Protein AF-A0A955RZP8-F1 (afdb_monomer)

Sequence (132 aa):
VYGPLSYVIFLLGVAFAYFLVIPISIKFLLSFSSEILTPMITVKSYLMYVWMMMVVFGGVFELPIILMFLTKIGIATPAFLADKRKYAVVTILTVSALITPPDVITQLILSFPLIILYEVGIMASKAMQKKK

Structure (mmCIF, N/CA/C/O backbone):
data_AF-A0A955RZP8-F1
#
_entry.id   AF-A0A955RZP8-F1
#
loop_
_atom_site.group_PDB
_atom_site.id
_atom_site.type_symbol
_atom_site.label_atom_id
_atom_site.label_alt_id
_atom_site.label_comp_id
_atom_site.label_asym_id
_atom_site.label_entity_id
_atom_site.label_seq_id
_atom_site.pdbx_PDB_ins_code
_atom_site.Cartn_x
_atom_site.Cartn_y
_atom_site.Cartn_z
_atom_site.occupancy
_atom_site.B_iso_or_equiv
_atom_site.auth_seq_id
_atom_site.auth_comp_id
_atom_site.auth_asym_id
_atom_site.auth_atom_id
_atom_site.pdbx_PDB_model_num
ATOM 1 N N . VAL A 1 1 ? -15.537 -15.239 9.070 1.00 60.41 1 VAL A N 1
ATOM 2 C CA . VAL A 1 1 ? -15.953 -14.006 8.352 1.00 60.41 1 VAL A CA 1
ATOM 3 C C . VAL A 1 1 ? -14.796 -13.351 7.596 1.00 60.41 1 VAL A C 1
ATOM 5 O O . VAL A 1 1 ? -15.014 -12.974 6.459 1.00 60.41 1 VAL A O 1
ATOM 8 N N . TYR A 1 2 ? -13.575 -13.265 8.146 1.00 70.06 2 TYR A N 1
ATOM 9 C CA . TYR A 1 2 ? -12.440 -12.644 7.431 1.00 70.06 2 TYR A CA 1
ATOM 10 C C . TYR A 1 2 ? -11.912 -13.438 6.227 1.00 70.06 2 TYR A C 1
ATOM 12 O O . TYR A 1 2 ? -11.450 -12.818 5.285 1.00 70.06 2 TYR A O 1
ATOM 20 N N . GLY A 1 3 ? -12.028 -14.774 6.219 1.00 77.75 3 GLY A N 1
ATOM 21 C CA . GLY A 1 3 ? -11.494 -15.624 5.140 1.00 77.75 3 GLY A CA 1
ATOM 22 C C . GLY A 1 3 ? -12.015 -15.284 3.733 1.00 77.75 3 GLY A C 1
ATOM 23 O O . GLY A 1 3 ? -11.205 -14.969 2.869 1.00 77.75 3 GLY A O 1
ATOM 24 N N . PRO A 1 4 ? -13.343 -15.269 3.489 1.00 84.94 4 PRO A N 1
ATOM 25 C CA . PRO A 1 4 ? -13.883 -14.93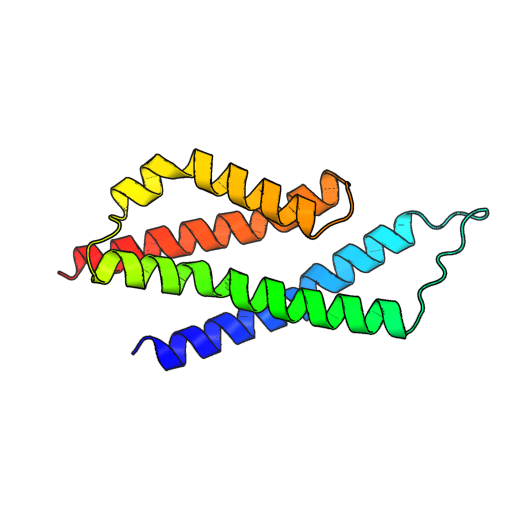1 2.169 1.00 84.94 4 PRO A CA 1
ATOM 26 C C . PRO A 1 4 ? -13.530 -13.509 1.717 1.00 84.94 4 PRO A C 1
ATOM 28 O O . PRO A 1 4 ? -13.275 -13.281 0.541 1.00 84.94 4 PRO A O 1
ATOM 31 N N . LEU A 1 5 ? -13.496 -12.553 2.654 1.00 86.94 5 LEU A N 1
ATOM 32 C CA . LEU A 1 5 ? -13.188 -11.155 2.356 1.00 86.94 5 LEU A CA 1
ATOM 33 C C . LEU A 1 5 ? -11.701 -10.951 2.027 1.00 86.94 5 LEU A C 1
ATOM 35 O O . LEU A 1 5 ? -11.401 -10.229 1.084 1.00 86.94 5 LEU A O 1
ATOM 39 N N . SER A 1 6 ? -10.801 -11.620 2.757 1.00 89.25 6 SER A N 1
ATOM 40 C CA . SER A 1 6 ? -9.363 -11.678 2.447 1.00 89.25 6 SER A CA 1
ATOM 41 C C . SER A 1 6 ? -9.149 -12.195 1.028 1.00 89.25 6 SER A C 1
ATOM 43 O O . SER A 1 6 ? -8.555 -11.504 0.213 1.00 89.25 6 SER A O 1
ATOM 45 N N . TYR A 1 7 ? -9.762 -13.328 0.672 1.00 90.81 7 TYR A N 1
ATOM 46 C CA . TYR A 1 7 ? -9.613 -13.894 -0.668 1.00 90.81 7 TYR A CA 1
ATOM 47 C C . TYR A 1 7 ? -10.047 -12.925 -1.782 1.00 90.81 7 TYR A C 1
ATOM 49 O O . TYR A 1 7 ? -9.342 -12.765 -2.778 1.00 90.81 7 TYR A O 1
ATOM 57 N N . VAL A 1 8 ? -11.175 -12.227 -1.606 1.00 92.06 8 VAL A N 1
ATOM 58 C CA . VAL A 1 8 ? -11.645 -11.224 -2.579 1.00 92.06 8 VAL A CA 1
ATOM 59 C C . VAL A 1 8 ? -10.681 -10.040 -2.676 1.00 92.06 8 VAL A C 1
ATOM 61 O O . VAL A 1 8 ? -10.371 -9.590 -3.778 1.00 92.06 8 VAL A O 1
ATOM 64 N N . ILE A 1 9 ? -10.193 -9.538 -1.542 1.00 91.44 9 ILE A N 1
ATOM 65 C CA . ILE A 1 9 ? -9.260 -8.407 -1.500 1.00 91.44 9 ILE A CA 1
ATOM 66 C C . ILE A 1 9 ? -7.900 -8.789 -2.102 1.00 91.44 9 ILE A C 1
ATOM 68 O O . ILE A 1 9 ? -7.334 -8.005 -2.864 1.00 91.44 9 ILE A O 1
ATOM 72 N N . PHE A 1 10 ? -7.414 -10.004 -1.848 1.00 93.12 10 PHE A N 1
ATOM 73 C CA . PHE A 1 10 ? -6.210 -10.545 -2.468 1.00 93.12 10 PHE A CA 1
ATOM 74 C C . PHE A 1 10 ? -6.351 -10.618 -3.992 1.00 93.12 10 PHE A C 1
ATOM 76 O O . PHE A 1 10 ? -5.485 -10.129 -4.717 1.00 93.12 10 PHE A O 1
ATOM 83 N N . LEU A 1 11 ? -7.465 -11.164 -4.497 1.00 94.12 11 LEU A N 1
ATOM 84 C CA . LEU A 1 11 ? -7.739 -11.210 -5.937 1.00 94.12 11 LEU A CA 1
ATOM 85 C C . LEU A 1 11 ? -7.841 -9.810 -6.554 1.00 94.12 11 LEU A C 1
ATOM 87 O O . LEU A 1 11 ? -7.330 -9.598 -7.654 1.00 94.12 11 LEU A O 1
ATOM 91 N N . LEU A 1 12 ? -8.445 -8.847 -5.851 1.00 93.31 12 LEU A N 1
ATOM 92 C CA . LEU A 1 12 ? -8.449 -7.442 -6.270 1.00 93.31 12 LEU A CA 1
ATOM 93 C C . LEU A 1 12 ? -7.027 -6.872 -6.347 1.00 93.31 12 LEU A C 1
ATOM 95 O O . LEU A 1 12 ? -6.726 -6.147 -7.293 1.00 93.31 12 LEU A O 1
ATOM 99 N N . GLY A 1 13 ? -6.146 -7.230 -5.412 1.00 92.25 13 GLY A N 1
ATOM 100 C CA . GLY A 1 13 ? -4.734 -6.843 -5.444 1.00 92.25 13 GLY A CA 1
ATOM 101 C C . GLY A 1 13 ? -3.970 -7.439 -6.620 1.00 92.25 13 GLY A C 1
ATOM 102 O O . GLY A 1 13 ? -3.242 -6.726 -7.312 1.00 92.25 13 GLY A O 1
ATOM 103 N N . VAL A 1 14 ? -4.188 -8.723 -6.910 1.00 95.06 14 VAL A N 1
ATOM 104 C CA . VAL A 1 14 ? -3.608 -9.391 -8.087 1.00 95.06 14 VAL A CA 1
ATOM 105 C C . VAL A 1 14 ? -4.109 -8.744 -9.381 1.00 95.06 14 VAL A C 1
ATOM 107 O O . VAL A 1 14 ? -3.311 -8.447 -10.272 1.00 95.06 14 VAL A O 1
ATOM 110 N N . ALA A 1 15 ? -5.413 -8.467 -9.476 1.00 94.31 15 ALA A N 1
ATOM 111 C CA . ALA A 1 15 ? -6.000 -7.779 -10.621 1.00 94.31 15 ALA A CA 1
ATOM 112 C C . ALA A 1 15 ? -5.423 -6.363 -10.783 1.00 94.31 15 ALA A C 1
ATOM 114 O O . ALA A 1 15 ? -5.046 -5.973 -11.888 1.00 94.31 15 ALA A O 1
ATOM 115 N N . PHE A 1 16 ? -5.282 -5.612 -9.690 1.00 91.06 16 PHE A N 1
ATOM 116 C CA . PHE A 1 16 ? -4.672 -4.284 -9.699 1.00 91.06 16 PHE A CA 1
ATOM 117 C C . PHE A 1 16 ? -3.218 -4.316 -10.194 1.00 91.06 16 PHE A C 1
ATOM 119 O O . PHE A 1 16 ? -2.831 -3.500 -11.035 1.00 91.06 16 PHE A O 1
ATOM 126 N N . ALA A 1 17 ? -2.422 -5.288 -9.740 1.00 90.62 17 ALA A N 1
ATOM 127 C CA . ALA A 1 17 ? -1.062 -5.471 -10.238 1.00 90.62 17 ALA A CA 1
ATOM 128 C C . ALA A 1 17 ? -1.026 -5.761 -11.741 1.00 90.62 17 ALA A C 1
ATOM 130 O O . ALA A 1 17 ? -0.258 -5.132 -12.471 1.00 90.62 17 ALA A O 1
ATOM 131 N N . TYR A 1 18 ? -1.862 -6.693 -12.205 1.00 92.62 18 TYR A N 1
ATOM 132 C CA . TYR A 1 18 ? -1.874 -7.124 -13.600 1.00 92.62 18 TYR A CA 1
ATOM 133 C C . TYR A 1 18 ? -2.354 -6.036 -14.562 1.00 92.62 18 TYR A C 1
ATOM 135 O O . TYR A 1 18 ? -1.704 -5.781 -15.576 1.00 92.62 18 TYR A O 1
ATOM 143 N N . PHE A 1 19 ? -3.4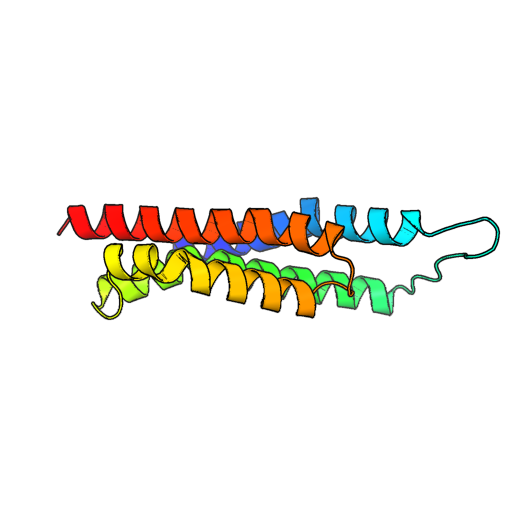65 -5.373 -14.243 1.00 91.56 19 PHE A N 1
ATOM 144 C CA . PHE A 1 19 ? -4.097 -4.417 -15.151 1.00 91.56 19 PHE A CA 1
ATOM 145 C C . PHE A 1 19 ? -3.549 -2.994 -15.044 1.00 91.56 19 PHE A C 1
ATOM 147 O O . PHE A 1 19 ? -3.702 -2.231 -15.996 1.00 91.56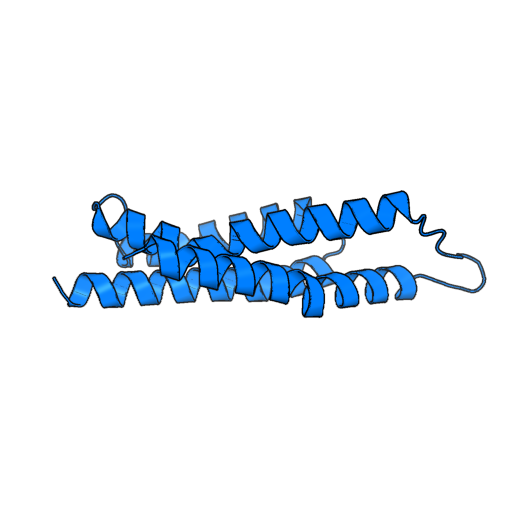 19 PHE A O 1
ATOM 154 N N . LEU A 1 20 ? -2.933 -2.618 -13.918 1.00 88.38 20 LEU A N 1
ATOM 155 C CA . LEU A 1 20 ? -2.517 -1.234 -13.678 1.00 88.38 20 LEU A CA 1
ATOM 156 C C . LEU A 1 20 ? -1.005 -1.110 -13.491 1.00 88.38 20 LEU A C 1
ATOM 158 O O . LEU A 1 20 ? -0.349 -0.413 -14.261 1.00 88.38 20 LEU A O 1
ATOM 162 N N . VAL A 1 21 ? -0.430 -1.818 -12.519 1.00 86.25 21 VAL A N 1
ATOM 163 C CA . VAL A 1 21 ? 0.988 -1.649 -12.152 1.00 86.25 21 VAL A CA 1
ATOM 164 C C . VAL A 1 21 ? 1.928 -2.122 -13.258 1.00 86.25 21 VAL A C 1
ATOM 166 O O . VAL A 1 21 ? 2.746 -1.344 -13.746 1.00 86.25 21 VAL A O 1
ATOM 169 N N . ILE A 1 22 ? 1.786 -3.377 -13.690 1.00 88.31 22 ILE A N 1
ATOM 170 C CA . ILE A 1 22 ? 2.639 -3.984 -14.719 1.00 88.31 22 ILE A CA 1
ATOM 171 C C . ILE A 1 22 ? 2.662 -3.157 -16.019 1.00 88.31 22 ILE A C 1
ATOM 173 O O . ILE A 1 22 ? 3.759 -2.837 -16.484 1.00 88.31 22 ILE A O 1
ATOM 177 N N . PRO A 1 23 ? 1.523 -2.755 -16.623 1.00 88.31 23 PRO A N 1
ATOM 178 C CA . PRO A 1 23 ? 1.561 -1.979 -17.860 1.00 88.31 23 PRO A CA 1
ATOM 179 C C . PRO A 1 23 ? 2.170 -0.586 -17.675 1.00 88.31 23 PRO A C 1
ATOM 181 O O . PRO A 1 23 ? 2.856 -0.119 -18.584 1.00 88.31 23 PRO A O 1
ATOM 184 N N . ILE A 1 24 ? 1.969 0.070 -16.526 1.00 85.19 24 ILE A N 1
ATOM 185 C CA . ILE A 1 24 ? 2.611 1.361 -16.229 1.00 85.19 24 ILE A CA 1
ATOM 186 C C . ILE A 1 24 ? 4.130 1.188 -16.169 1.00 85.19 24 ILE A C 1
ATOM 188 O O . ILE A 1 24 ? 4.857 1.924 -16.835 1.00 85.19 24 ILE A O 1
ATOM 192 N N . SER A 1 25 ? 4.616 0.192 -15.430 1.00 82.00 25 SER A N 1
ATOM 193 C CA . SER A 1 25 ? 6.051 -0.056 -15.288 1.00 82.00 25 SER A CA 1
ATOM 194 C C . SER A 1 25 ? 6.723 -0.466 -16.599 1.00 82.00 25 SER A C 1
ATOM 196 O O . SER A 1 25 ? 7.819 0.007 -16.888 1.00 82.00 25 SER A O 1
ATOM 198 N N . ILE A 1 26 ? 6.078 -1.296 -17.426 1.00 83.69 26 ILE A N 1
ATOM 199 C CA . ILE A 1 26 ? 6.623 -1.671 -18.740 1.00 83.69 26 ILE A CA 1
ATOM 200 C C . ILE A 1 26 ? 6.633 -0.469 -19.689 1.00 83.69 26 ILE A C 1
ATOM 202 O O . ILE A 1 26 ? 7.640 -0.241 -20.353 1.00 83.69 26 ILE A O 1
ATOM 206 N N . LYS A 1 27 ? 5.566 0.343 -19.729 1.00 84.25 27 LYS A N 1
ATOM 207 C CA . LYS A 1 27 ? 5.555 1.588 -20.520 1.00 84.25 27 LYS A CA 1
ATOM 208 C C . LYS A 1 27 ? 6.653 2.548 -20.081 1.00 84.25 27 LYS A C 1
ATOM 210 O O . LYS A 1 27 ? 7.299 3.147 -20.931 1.00 84.25 27 LYS A O 1
ATOM 215 N N . PHE A 1 28 ? 6.883 2.666 -18.778 1.00 79.38 28 PHE A N 1
ATOM 216 C CA . PHE A 1 28 ? 7.976 3.462 -18.237 1.00 79.38 28 PHE A CA 1
ATOM 217 C C . PHE A 1 28 ? 9.338 2.921 -18.683 1.00 79.38 28 PHE A C 1
ATOM 219 O O . PHE A 1 28 ? 10.149 3.679 -19.203 1.00 79.38 28 PHE A O 1
ATOM 226 N N . LEU A 1 29 ? 9.571 1.611 -18.584 1.00 78.50 29 LEU A N 1
ATOM 227 C CA . LEU A 1 29 ? 10.828 1.006 -19.029 1.00 78.50 29 LEU A CA 1
ATOM 228 C C . LEU A 1 29 ? 11.070 1.221 -20.533 1.00 78.50 29 LEU A C 1
ATOM 230 O O . LEU A 1 29 ? 12.178 1.552 -20.943 1.00 78.50 29 LEU A O 1
ATOM 234 N N . LEU A 1 30 ? 10.019 1.084 -21.344 1.00 81.50 30 LEU A N 1
ATOM 235 C CA . LEU A 1 30 ? 10.064 1.359 -22.780 1.00 81.50 30 LEU A CA 1
ATOM 236 C C . LEU A 1 30 ? 10.222 2.854 -23.086 1.00 81.50 30 LEU A C 1
ATOM 238 O O . LEU A 1 30 ? 10.781 3.188 -24.118 1.00 81.50 30 LEU A O 1
ATOM 242 N N . SER A 1 31 ? 9.799 3.763 -22.205 1.00 79.19 31 SER A N 1
ATOM 243 C CA . SER A 1 31 ? 9.964 5.209 -22.425 1.00 79.19 31 SER A CA 1
ATOM 244 C C . SER A 1 31 ? 11.429 5.665 -22.437 1.00 79.19 31 SER A C 1
ATOM 246 O O . SER A 1 31 ? 11.732 6.712 -23.000 1.00 79.19 31 SER A O 1
ATOM 248 N N . PHE A 1 32 ? 12.346 4.859 -21.889 1.00 74.88 32 PHE A N 1
ATOM 249 C CA . PHE A 1 32 ? 13.790 5.086 -21.997 1.00 74.88 32 PHE A CA 1
ATOM 250 C C . PHE A 1 32 ? 14.391 4.589 -23.314 1.00 74.88 32 PHE A C 1
ATOM 252 O O . PHE A 1 32 ? 15.578 4.818 -23.553 1.00 74.88 32 PHE A O 1
ATOM 259 N N . SER A 1 33 ? 13.621 3.891 -24.159 1.00 73.69 33 SER A N 1
ATOM 260 C CA . SER A 1 33 ? 14.132 3.457 -25.455 1.00 73.69 33 SER A CA 1
ATOM 261 C C . SER A 1 33 ? 14.410 4.676 -26.328 1.00 73.69 33 SER A C 1
ATOM 263 O O . SER A 1 33 ? 13.517 5.489 -26.568 1.00 73.69 33 SER A O 1
ATOM 265 N N . SER A 1 34 ? 15.640 4.788 -26.812 1.00 68.62 34 SER A N 1
ATOM 266 C CA . SER A 1 34 ? 16.068 5.782 -27.797 1.00 68.62 34 SER A CA 1
ATOM 267 C C . SER A 1 34 ? 16.670 5.058 -28.999 1.00 68.62 34 SER A C 1
ATOM 269 O O . SER A 1 34 ? 16.872 3.845 -28.947 1.00 68.62 34 SER A O 1
ATOM 271 N N . GLU A 1 35 ? 17.025 5.777 -30.067 1.00 61.31 35 GLU A N 1
ATOM 272 C CA . GLU A 1 35 ? 17.744 5.185 -31.212 1.00 61.31 35 GLU A CA 1
ATOM 273 C C . GLU A 1 35 ? 19.059 4.479 -30.804 1.00 61.31 35 GLU A C 1
ATOM 275 O O . GLU A 1 35 ? 19.568 3.645 -31.547 1.00 61.31 35 GLU A O 1
ATOM 280 N N . ILE A 1 36 ? 19.583 4.764 -29.603 1.00 61.59 36 ILE A N 1
ATOM 281 C CA . ILE A 1 36 ? 20.842 4.229 -29.063 1.00 61.59 36 ILE A CA 1
ATOM 282 C C . ILE A 1 36 ? 20.595 3.108 -28.028 1.00 61.59 36 ILE A C 1
ATOM 284 O O . ILE A 1 36 ? 21.478 2.289 -27.775 1.00 61.59 36 ILE A O 1
ATOM 288 N N . LEU A 1 37 ? 19.399 3.031 -27.430 1.00 67.50 37 LEU A N 1
ATOM 289 C CA . LEU A 1 37 ? 19.057 2.076 -26.369 1.00 67.50 37 LEU A CA 1
ATOM 290 C C . LEU A 1 37 ? 17.835 1.242 -26.755 1.00 67.50 37 LEU A C 1
ATOM 292 O O . LEU A 1 37 ? 16.699 1.704 -26.669 1.00 67.50 37 LEU A O 1
ATOM 296 N N . THR A 1 38 ? 18.074 -0.021 -27.116 1.00 73.06 38 THR A N 1
ATOM 297 C CA . THR A 1 38 ? 17.022 -1.015 -27.365 1.00 73.06 38 THR A CA 1
ATOM 298 C C . THR A 1 38 ? 16.796 -1.877 -26.113 1.00 73.06 38 THR A C 1
ATOM 300 O O . THR A 1 38 ? 17.695 -2.610 -25.694 1.00 73.06 38 THR A O 1
ATOM 303 N N . PRO A 1 39 ? 15.614 -1.816 -25.470 1.00 71.94 39 PRO A N 1
ATOM 304 C CA . PRO A 1 39 ? 15.326 -2.639 -24.298 1.00 71.94 39 PRO A CA 1
ATOM 305 C C . PRO A 1 39 ? 15.257 -4.127 -24.674 1.00 71.94 39 PRO A C 1
ATOM 307 O O . PRO A 1 39 ? 14.345 -4.559 -25.376 1.00 71.94 39 PRO A O 1
ATOM 310 N N . MET A 1 40 ? 16.194 -4.938 -24.176 1.00 77.81 40 MET A N 1
ATOM 311 C CA . MET A 1 40 ? 16.180 -6.394 -24.367 1.00 77.81 40 MET A CA 1
ATOM 312 C C . MET A 1 40 ? 15.447 -7.088 -23.212 1.00 77.81 40 MET A C 1
ATOM 314 O O . MET A 1 40 ? 16.055 -7.555 -22.248 1.00 77.81 40 MET A O 1
ATOM 318 N N . ILE A 1 41 ? 14.117 -7.154 -23.296 1.00 79.94 41 ILE A N 1
ATOM 319 C CA . ILE A 1 41 ? 13.296 -7.853 -22.299 1.00 79.94 41 ILE A CA 1
ATOM 320 C C . ILE A 1 41 ? 13.241 -9.344 -22.648 1.00 79.94 41 ILE A C 1
ATOM 322 O O . ILE A 1 41 ? 12.639 -9.742 -23.642 1.00 79.94 41 ILE A O 1
ATOM 326 N N . THR A 1 42 ? 13.843 -10.189 -21.809 1.00 87.25 42 THR A N 1
ATOM 327 C CA . THR A 1 42 ? 13.714 -11.646 -21.957 1.00 87.25 42 THR A CA 1
ATOM 328 C C . THR A 1 42 ? 12.386 -12.143 -21.383 1.00 87.25 42 THR A C 1
ATOM 330 O O . THR A 1 42 ? 11.888 -11.614 -20.386 1.00 87.25 42 THR A O 1
ATOM 333 N N . VAL A 1 43 ? 11.840 -13.220 -21.959 1.00 90.06 43 VAL A N 1
ATOM 334 C CA . VAL A 1 43 ? 10.609 -13.868 -21.463 1.00 90.06 43 VAL A CA 1
ATOM 335 C C . VAL A 1 43 ? 10.753 -14.282 -19.997 1.00 90.06 43 VAL A C 1
ATOM 337 O O . VAL A 1 43 ? 9.832 -14.095 -19.207 1.00 90.06 43 VAL A O 1
ATOM 340 N N . LYS A 1 44 ? 11.932 -14.786 -19.605 1.00 90.81 44 LYS A N 1
ATOM 341 C CA . LYS A 1 44 ? 12.222 -15.178 -18.220 1.00 90.81 44 LYS A CA 1
ATOM 342 C C . LYS A 1 44 ? 12.099 -13.991 -17.262 1.00 90.81 44 LYS A C 1
ATOM 344 O O . LYS A 1 44 ? 11.399 -14.101 -16.258 1.00 90.81 44 LYS A O 1
ATOM 349 N N . SER A 1 45 ? 12.751 -12.869 -17.574 1.00 86.62 45 SER A N 1
ATOM 350 C CA . SER A 1 45 ? 12.705 -11.667 -16.733 1.00 86.62 45 SER A CA 1
ATOM 351 C C . SER A 1 45 ? 11.295 -11.086 -16.662 1.00 86.62 45 SER A C 1
ATOM 353 O O . SER A 1 45 ? 10.859 -10.682 -15.587 1.00 86.62 45 SER A O 1
ATOM 355 N N . TYR A 1 46 ? 10.561 -11.102 -17.778 1.00 88.44 46 TYR A N 1
ATOM 356 C CA . TYR A 1 46 ? 9.173 -10.651 -17.818 1.00 88.44 46 TYR A CA 1
ATOM 357 C C . TYR A 1 46 ? 8.262 -11.508 -16.933 1.00 88.44 46 TYR A C 1
ATOM 359 O O . TYR A 1 46 ? 7.560 -10.973 -16.078 1.00 88.44 46 TYR A O 1
ATOM 367 N N . LEU A 1 47 ? 8.301 -12.836 -17.079 1.00 92.88 47 LEU A N 1
ATOM 368 C CA . LEU A 1 47 ? 7.479 -13.733 -16.265 1.00 92.88 47 LEU A CA 1
ATOM 369 C C . LEU A 1 47 ? 7.823 -13.614 -14.779 1.00 92.88 47 LEU A C 1
ATOM 371 O O . LEU A 1 47 ? 6.917 -13.521 -13.958 1.00 92.88 47 LEU A O 1
ATOM 375 N N . MET A 1 48 ? 9.111 -13.561 -14.431 1.00 90.69 48 MET A N 1
ATOM 376 C CA . MET A 1 48 ? 9.546 -13.386 -13.042 1.00 90.69 48 MET A CA 1
ATOM 377 C C . MET A 1 48 ? 9.060 -12.054 -12.456 1.00 90.69 48 MET A C 1
ATOM 379 O O . MET A 1 48 ? 8.582 -12.024 -11.324 1.00 90.69 48 MET A O 1
ATOM 383 N N . TYR A 1 49 ? 9.119 -10.974 -13.239 1.00 87.81 49 TYR A N 1
ATOM 384 C CA . TYR A 1 49 ? 8.589 -9.670 -12.853 1.00 87.81 49 TYR A CA 1
ATOM 385 C C . TYR A 1 49 ? 7.072 -9.712 -12.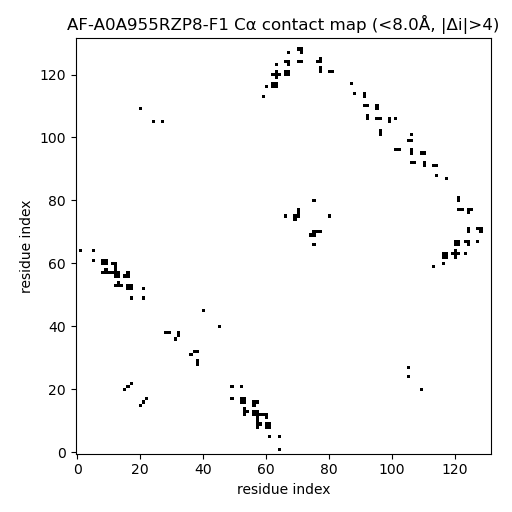615 1.00 87.81 49 TYR A C 1
ATOM 387 O O . TYR A 1 49 ? 6.604 -9.266 -11.567 1.00 87.81 49 TYR A O 1
ATOM 395 N N . VAL A 1 50 ? 6.308 -10.303 -13.540 1.00 91.31 50 VAL A N 1
ATOM 396 C CA . VAL A 1 50 ? 4.848 -10.444 -13.415 1.00 91.31 50 VAL A CA 1
ATOM 397 C C . VAL A 1 50 ? 4.477 -11.253 -12.172 1.00 91.31 50 VAL A C 1
ATOM 399 O O . VAL A 1 50 ? 3.653 -10.807 -11.375 1.00 91.31 50 VAL A O 1
ATOM 402 N N . TRP A 1 51 ? 5.120 -12.405 -11.969 1.00 92.94 51 TRP A N 1
ATOM 403 C CA . TRP A 1 51 ? 4.903 -13.258 -10.798 1.00 92.94 51 TRP A CA 1
ATOM 404 C C . TRP A 1 51 ? 5.189 -12.525 -9.488 1.00 92.94 51 TRP A C 1
ATOM 406 O O . TRP A 1 51 ? 4.361 -12.540 -8.577 1.00 92.94 51 TRP A O 1
ATOM 416 N N . MET A 1 52 ? 6.341 -11.857 -9.401 1.00 90.50 52 MET A N 1
ATOM 417 C CA . MET A 1 52 ? 6.728 -11.100 -8.214 1.00 90.50 52 MET A CA 1
ATOM 418 C C . MET A 1 52 ? 5.710 -9.998 -7.906 1.00 90.50 52 MET A C 1
ATOM 420 O O . MET A 1 52 ? 5.254 -9.890 -6.768 1.00 90.50 52 MET A O 1
ATOM 424 N N . MET A 1 53 ? 5.298 -9.226 -8.916 1.00 89.25 53 MET A N 1
ATOM 425 C CA . MET A 1 53 ? 4.321 -8.150 -8.740 1.00 89.25 53 MET A CA 1
ATOM 426 C C . MET A 1 53 ? 2.960 -8.669 -8.278 1.00 89.25 53 MET A C 1
ATOM 428 O O . MET A 1 53 ? 2.377 -8.096 -7.361 1.00 89.25 53 MET A O 1
ATOM 432 N N . MET A 1 54 ? 2.467 -9.773 -8.845 1.00 92.12 54 MET A N 1
ATOM 433 C CA . MET A 1 54 ? 1.199 -10.371 -8.412 1.00 92.12 54 MET A CA 1
ATOM 434 C C . MET A 1 54 ? 1.229 -10.780 -6.935 1.00 92.12 54 MET A C 1
ATOM 436 O O . MET A 1 54 ? 0.289 -10.479 -6.201 1.00 92.12 54 MET A O 1
ATOM 440 N N . VAL A 1 55 ? 2.308 -11.427 -6.485 1.00 91.75 55 VAL A N 1
ATOM 441 C CA . VAL A 1 55 ? 2.445 -11.871 -5.088 1.00 91.75 55 VAL A CA 1
ATOM 442 C C . VAL A 1 55 ? 2.555 -10.679 -4.139 1.00 91.75 55 VAL A C 1
ATOM 444 O O . VAL A 1 55 ? 1.859 -10.631 -3.124 1.00 91.75 55 VAL A O 1
ATOM 447 N N . VAL A 1 56 ? 3.400 -9.702 -4.476 1.00 89.12 56 VAL A N 1
ATOM 448 C CA . VAL A 1 56 ? 3.635 -8.523 -3.637 1.00 89.12 56 VAL A CA 1
ATOM 449 C C . VAL A 1 56 ? 2.363 -7.691 -3.497 1.00 89.12 56 VAL A C 1
ATOM 451 O O . VAL A 1 56 ? 1.952 -7.403 -2.375 1.00 89.12 56 VAL A O 1
ATOM 454 N N . PHE A 1 57 ? 1.699 -7.344 -4.602 1.00 89.94 57 PHE A N 1
ATOM 455 C CA . PHE A 1 57 ? 0.474 -6.544 -4.545 1.00 89.94 57 PHE A CA 1
ATOM 456 C C . PHE A 1 57 ? -0.707 -7.313 -3.955 1.00 89.94 57 PHE A C 1
ATOM 458 O O . PHE A 1 57 ? -1.480 -6.721 -3.207 1.00 89.94 57 PHE A O 1
ATOM 465 N N . GLY A 1 58 ? -0.825 -8.619 -4.208 1.00 91.94 58 GLY A N 1
ATOM 466 C CA . GLY A 1 58 ? -1.813 -9.456 -3.526 1.00 91.94 58 GLY A CA 1
ATOM 467 C C . GLY A 1 58 ? -1.646 -9.401 -2.003 1.00 91.94 58 GLY A C 1
ATOM 468 O O . GLY A 1 58 ? -2.603 -9.119 -1.286 1.00 91.94 58 GLY A O 1
ATOM 469 N N . GLY A 1 59 ? -0.418 -9.580 -1.502 1.00 91.62 59 GLY A N 1
ATOM 470 C CA . GLY A 1 59 ? -0.128 -9.518 -0.065 1.00 91.62 59 GLY A CA 1
ATOM 471 C C . GLY A 1 59 ? -0.292 -8.120 0.537 1.00 91.62 59 GLY A C 1
ATOM 472 O O . GLY A 1 59 ? -0.805 -7.963 1.640 1.00 91.62 59 GLY A O 1
ATOM 473 N N . VAL A 1 60 ? 0.091 -7.082 -0.199 1.00 90.12 60 VAL A N 1
ATOM 474 C CA . VAL A 1 60 ? -0.125 -5.685 0.191 1.00 90.12 60 VAL A CA 1
ATOM 475 C C . VAL A 1 60 ? -1.611 -5.358 0.329 1.00 90.12 60 VAL A C 1
ATOM 477 O O . VAL A 1 60 ? -2.000 -4.633 1.244 1.00 90.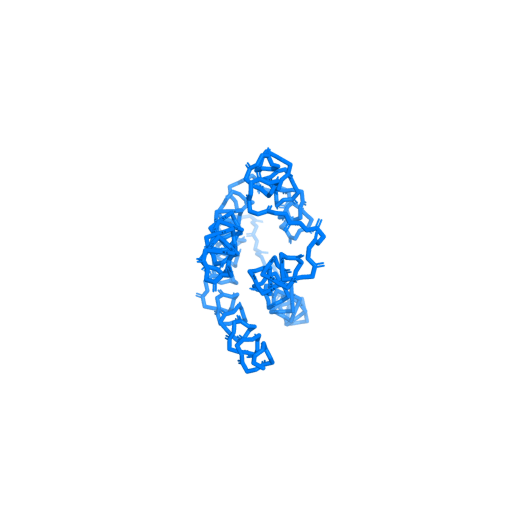12 60 VAL A O 1
ATOM 480 N N . PHE A 1 61 ? -2.454 -5.859 -0.572 1.00 91.88 61 PHE A N 1
ATOM 481 C CA . PHE A 1 61 ? -3.884 -5.575 -0.526 1.00 91.88 61 PHE A CA 1
ATOM 482 C C . PHE A 1 61 ? -4.549 -6.165 0.716 1.00 91.88 61 PHE A C 1
ATOM 484 O O . PHE A 1 61 ? -5.592 -5.663 1.108 1.00 91.88 61 PHE A O 1
ATOM 491 N N . GLU A 1 62 ? -3.934 -7.130 1.403 1.00 92.12 62 GLU A N 1
ATOM 492 C CA . GLU A 1 62 ? -4.416 -7.645 2.693 1.00 92.12 62 GLU A CA 1
ATOM 493 C C . GLU A 1 62 ? -4.232 -6.657 3.861 1.00 92.12 62 GLU A C 1
ATOM 495 O O . GLU A 1 62 ? -4.787 -6.870 4.943 1.00 92.12 62 GLU A O 1
ATOM 500 N N . LEU A 1 63 ? -3.517 -5.538 3.668 1.00 91.19 63 LEU A N 1
ATOM 501 C CA . LEU A 1 63 ? -3.315 -4.509 4.699 1.00 91.19 63 LEU A CA 1
ATOM 502 C C . LEU A 1 63 ? -4.609 -4.085 5.429 1.00 91.19 63 LEU A C 1
ATOM 504 O O . LEU A 1 63 ? -4.597 -4.074 6.661 1.00 91.19 63 LEU A O 1
ATOM 508 N N . PRO A 1 64 ? -5.742 -3.787 4.762 1.00 89.69 64 PRO A N 1
ATOM 509 C CA . PRO A 1 64 ? -6.984 -3.420 5.436 1.00 89.69 64 PRO A CA 1
ATOM 510 C C . PRO A 1 64 ? -7.509 -4.529 6.355 1.00 89.69 64 PRO A C 1
ATOM 512 O O . PRO A 1 64 ? -7.926 -4.246 7.478 1.00 89.69 64 PRO A O 1
ATOM 515 N N . ILE A 1 65 ? -7.447 -5.792 5.917 1.00 91.25 65 ILE A N 1
ATOM 516 C CA . ILE A 1 65 ? -7.874 -6.954 6.711 1.00 91.25 65 ILE A CA 1
ATOM 517 C C . ILE A 1 65 ? -6.980 -7.107 7.940 1.00 91.25 65 ILE A C 1
ATOM 519 O O . ILE A 1 65 ? -7.489 -7.307 9.046 1.00 91.25 65 ILE A O 1
ATOM 523 N N . ILE A 1 66 ? -5.663 -6.975 7.766 1.00 90.44 66 ILE A N 1
ATOM 524 C CA . ILE A 1 66 ? -4.684 -7.065 8.856 1.00 90.44 66 ILE A CA 1
ATOM 525 C C . ILE A 1 66 ? -4.946 -5.970 9.897 1.00 90.44 66 ILE A C 1
ATOM 527 O O . ILE A 1 66 ? -4.999 -6.258 11.095 1.00 90.44 66 ILE A O 1
ATOM 531 N N . LEU A 1 67 ? -5.175 -4.728 9.462 1.00 90.75 67 LEU A N 1
ATOM 532 C CA . LEU A 1 67 ? -5.478 -3.611 10.362 1.00 90.75 67 LEU A CA 1
ATOM 533 C C . LEU A 1 67 ? -6.797 -3.817 11.112 1.00 90.75 67 LEU A C 1
ATOM 535 O O . LEU A 1 67 ? -6.857 -3.588 12.323 1.00 90.75 67 LEU A O 1
ATOM 539 N N . MET A 1 68 ? -7.838 -4.303 10.432 1.00 89.12 68 MET A N 1
ATOM 540 C CA . MET A 1 68 ? -9.094 -4.670 11.087 1.00 89.12 68 MET A CA 1
ATOM 541 C C . MET A 1 68 ? -8.860 -5.763 12.130 1.00 89.12 68 MET A C 1
ATOM 543 O O . MET A 1 68 ? -9.323 -5.647 13.265 1.00 89.12 68 MET A O 1
ATOM 547 N N . PHE A 1 69 ? -8.122 -6.813 11.774 1.00 89.44 69 PHE A N 1
ATOM 548 C CA . PHE A 1 69 ? -7.827 -7.921 12.672 1.00 89.44 69 PHE A CA 1
ATOM 549 C C . PHE A 1 69 ? -7.085 -7.451 13.930 1.00 89.44 69 PHE A C 1
ATOM 551 O O . PHE A 1 69 ? -7.543 -7.747 15.035 1.00 89.44 69 PHE A O 1
ATOM 558 N N . LEU A 1 70 ? -6.031 -6.641 13.777 1.00 89.19 70 LEU A N 1
ATOM 559 C CA . LEU A 1 70 ? -5.277 -6.040 14.886 1.00 89.19 70 LEU A CA 1
ATOM 560 C C . LEU A 1 70 ? -6.161 -5.182 15.801 1.00 89.19 70 LEU A C 1
ATOM 562 O O . LEU A 1 70 ? -6.016 -5.229 17.026 1.00 89.19 70 LEU A O 1
ATOM 566 N N . THR A 1 71 ? -7.109 -4.435 15.229 1.00 89.50 71 THR A N 1
ATOM 567 C CA . THR A 1 71 ? -8.078 -3.658 16.012 1.00 89.50 71 THR A CA 1
ATOM 568 C C . THR A 1 71 ? -9.091 -4.529 16.739 1.00 89.50 71 THR A C 1
ATOM 570 O O . THR A 1 71 ? -9.459 -4.218 17.873 1.00 89.50 71 THR A O 1
ATOM 573 N N . LYS A 1 72 ? -9.513 -5.654 16.157 1.00 85.44 72 LYS A N 1
ATOM 574 C CA . LYS A 1 72 ? -10.443 -6.577 16.821 1.00 85.44 72 LYS A CA 1
ATOM 575 C C . LYS A 1 72 ? -9.860 -7.184 18.091 1.00 85.44 72 LYS A C 1
ATOM 577 O O . LYS A 1 72 ? -10.574 -7.290 19.089 1.00 85.44 72 LYS A O 1
ATO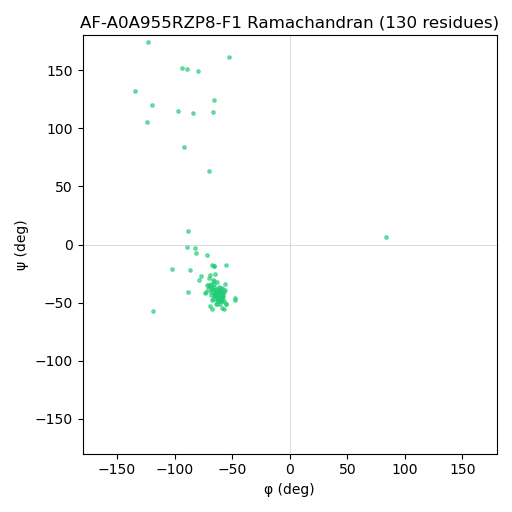M 582 N N . ILE A 1 73 ? -8.598 -7.599 18.030 1.00 88.56 73 ILE A N 1
ATOM 583 C CA . ILE A 1 73 ? -7.893 -8.239 19.149 1.00 88.56 73 ILE A CA 1
ATOM 584 C C . ILE A 1 73 ? -7.334 -7.226 20.160 1.00 88.56 73 ILE A C 1
ATOM 586 O O . ILE A 1 73 ? -6.797 -7.628 21.183 1.00 88.56 73 ILE A O 1
ATOM 590 N N . GLY A 1 74 ? -7.487 -5.921 19.901 1.00 84.56 74 GLY A N 1
ATOM 591 C CA . GLY A 1 74 ? -7.112 -4.852 20.828 1.00 84.56 74 GLY A CA 1
ATOM 592 C C . GLY A 1 74 ? -5.637 -4.444 20.793 1.00 84.56 74 GLY A C 1
ATOM 593 O O . GLY A 1 74 ? -5.241 -3.608 21.597 1.00 84.56 74 GLY A O 1
ATOM 594 N N . ILE A 1 75 ? -4.835 -4.977 19.861 1.00 88.06 75 ILE A N 1
ATOM 595 C CA . ILE A 1 75 ? -3.408 -4.630 19.727 1.00 88.06 75 ILE A CA 1
ATOM 596 C C . ILE A 1 75 ? -3.227 -3.211 19.170 1.00 88.06 75 ILE A C 1
ATOM 598 O O . ILE A 1 75 ? -2.298 -2.509 19.559 1.00 88.06 75 ILE A O 1
ATOM 602 N N . ALA A 1 76 ? -4.109 -2.768 18.268 1.00 87.75 76 ALA A N 1
ATOM 603 C CA . ALA A 1 76 ? -4.023 -1.443 17.652 1.00 87.75 76 ALA A CA 1
ATOM 604 C C . ALA A 1 76 ? -5.384 -0.740 17.622 1.00 87.75 76 ALA A C 1
ATOM 606 O O . ALA A 1 76 ? -6.373 -1.310 17.169 1.00 87.75 76 ALA A O 1
ATOM 607 N N . THR A 1 77 ? -5.452 0.525 18.034 1.00 88.38 77 THR A N 1
ATOM 608 C CA . THR A 1 77 ? -6.679 1.328 17.903 1.00 88.38 77 THR A CA 1
ATOM 609 C C . THR A 1 77 ? -6.669 2.138 16.602 1.00 88.38 77 THR A C 1
ATOM 611 O O . THR A 1 77 ? -5.599 2.529 16.133 1.00 88.38 77 THR A O 1
ATOM 614 N N . PRO A 1 78 ? -7.834 2.467 16.015 1.00 87.69 78 PRO A N 1
ATOM 615 C CA . PRO A 1 78 ? -7.906 3.359 14.856 1.00 87.69 78 PRO A CA 1
ATOM 616 C C . PRO A 1 78 ? -7.255 4.723 15.119 1.00 87.69 78 PRO A C 1
ATOM 618 O O . PRO A 1 78 ? -6.650 5.293 14.219 1.00 87.69 78 PRO A O 1
ATOM 621 N N . ALA A 1 79 ? -7.338 5.226 16.358 1.00 88.44 79 ALA A N 1
ATOM 622 C CA . ALA A 1 79 ? -6.658 6.450 16.780 1.00 88.44 79 ALA A CA 1
ATOM 623 C C . ALA A 1 79 ? -5.128 6.292 16.766 1.00 88.44 79 ALA A C 1
ATOM 625 O O . ALA A 1 79 ? -4.436 7.156 16.239 1.00 88.44 79 ALA A O 1
ATOM 626 N N . PHE A 1 80 ? -4.606 5.167 17.266 1.00 88.88 80 PHE A N 1
ATOM 627 C CA . PHE A 1 80 ? -3.177 4.854 17.206 1.00 88.88 80 PHE A CA 1
ATOM 628 C C . PHE A 1 80 ? -2.677 4.720 15.761 1.00 88.88 80 PHE A C 1
ATOM 630 O O . PHE A 1 80 ? -1.644 5.284 15.410 1.00 88.88 80 PHE A O 1
ATOM 637 N N . LEU A 1 81 ? -3.426 4.029 14.896 1.00 88.00 81 LEU A N 1
ATOM 638 C CA . LEU A 1 81 ? -3.090 3.917 13.473 1.00 88.00 81 LEU A CA 1
ATOM 639 C C . LEU A 1 81 ? -3.107 5.293 12.786 1.00 88.00 81 LEU A C 1
ATOM 641 O O . LEU A 1 81 ? -2.199 5.620 12.028 1.00 88.00 81 LEU A O 1
ATOM 645 N N . ALA A 1 82 ? -4.090 6.139 13.104 1.00 89.06 82 ALA A N 1
ATOM 646 C CA . ALA A 1 82 ? -4.165 7.493 12.568 1.00 89.06 82 ALA A CA 1
ATOM 647 C C . ALA A 1 82 ? -3.010 8.396 13.044 1.00 89.06 82 ALA A C 1
ATOM 649 O O . ALA A 1 82 ? -2.505 9.184 12.247 1.00 89.06 82 ALA A O 1
ATOM 650 N N . ASP A 1 83 ? -2.552 8.267 14.290 1.00 91.81 83 ASP A N 1
ATOM 651 C CA . ASP A 1 83 ? -1.381 9.002 14.796 1.00 91.81 83 ASP A CA 1
ATOM 652 C C . ASP A 1 83 ? -0.080 8.574 14.087 1.00 91.81 83 ASP A C 1
ATOM 654 O O . ASP A 1 83 ? 0.829 9.371 13.836 1.00 91.81 83 ASP A O 1
ATOM 658 N N . LYS A 1 84 ? -0.003 7.304 13.671 1.00 91.50 84 LYS A N 1
ATOM 659 C CA . LYS A 1 84 ? 1.169 6.733 12.994 1.00 91.50 84 LYS A CA 1
ATOM 660 C C . LYS A 1 84 ? 1.170 6.878 11.467 1.00 91.50 84 LYS A C 1
ATOM 662 O O . LYS A 1 84 ? 2.075 6.335 10.832 1.00 91.50 84 LYS A O 1
ATOM 667 N N . ARG A 1 85 ? 0.276 7.685 10.874 1.00 91.88 85 ARG A N 1
ATOM 668 C CA . ARG A 1 85 ? 0.228 7.960 9.416 1.00 91.88 85 ARG A CA 1
ATOM 669 C C . ARG A 1 85 ? 1.590 8.303 8.818 1.00 91.88 85 ARG A C 1
ATOM 671 O O . ARG A 1 85 ? 1.979 7.729 7.810 1.00 91.88 85 ARG A O 1
ATOM 678 N N . LYS A 1 86 ? 2.349 9.187 9.475 1.00 91.06 86 LYS A N 1
ATOM 679 C CA . LYS A 1 86 ? 3.690 9.588 9.014 1.00 91.06 86 LYS A CA 1
ATOM 680 C C . LYS A 1 86 ? 4.661 8.408 8.903 1.00 91.06 86 LYS A C 1
ATOM 682 O O . LYS A 1 86 ? 5.434 8.348 7.958 1.00 91.06 86 LYS A O 1
ATOM 687 N N . TYR A 1 87 ? 4.590 7.449 9.828 1.00 91.44 87 TYR A N 1
ATOM 688 C CA . TYR A 1 87 ? 5.427 6.249 9.787 1.00 91.44 87 TYR A CA 1
ATOM 689 C C . TYR A 1 87 ? 4.952 5.285 8.702 1.00 91.44 87 TYR A C 1
ATOM 691 O O . TYR A 1 87 ? 5.778 4.767 7.963 1.00 91.44 87 TYR A O 1
ATOM 699 N N . ALA A 1 88 ? 3.635 5.104 8.555 1.00 90.19 88 ALA A N 1
ATOM 700 C CA . ALA A 1 88 ? 3.068 4.262 7.506 1.00 90.19 88 ALA A CA 1
ATOM 701 C C . ALA A 1 88 ? 3.448 4.758 6.103 1.00 90.19 88 ALA A C 1
ATOM 703 O O . ALA A 1 88 ? 3.884 3.961 5.280 1.00 90.19 88 ALA A O 1
ATOM 704 N N . 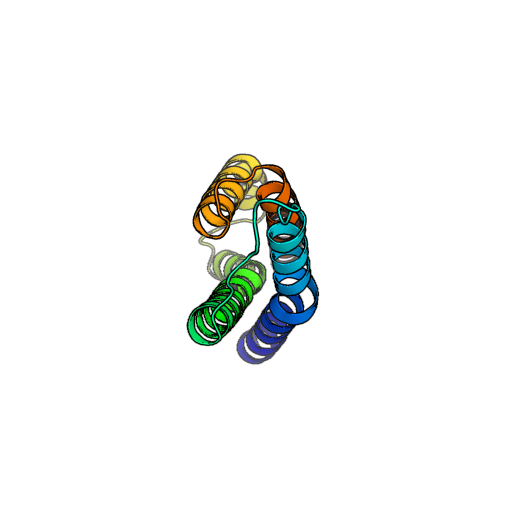VAL A 1 89 ? 3.367 6.070 5.851 1.00 91.38 89 VAL A N 1
ATOM 705 C CA . VAL A 1 89 ? 3.785 6.673 4.574 1.00 91.38 89 VAL A CA 1
ATOM 706 C C . VAL A 1 89 ? 5.268 6.419 4.302 1.00 91.38 89 VAL A C 1
ATOM 708 O O . VAL A 1 89 ? 5.616 6.011 3.198 1.00 91.38 89 VAL A O 1
ATOM 711 N N . VAL A 1 90 ? 6.142 6.585 5.301 1.00 92.50 90 VAL A N 1
ATOM 712 C CA . VAL A 1 90 ? 7.576 6.287 5.143 1.00 92.50 90 VAL A CA 1
ATOM 713 C C . VAL A 1 90 ? 7.797 4.806 4.842 1.00 92.50 90 VAL A C 1
ATOM 715 O O . VAL A 1 90 ? 8.520 4.485 3.907 1.00 92.50 90 VAL A O 1
ATOM 718 N N . THR A 1 91 ? 7.141 3.893 5.562 1.00 89.56 91 THR A N 1
ATOM 719 C CA . THR A 1 91 ? 7.243 2.451 5.291 1.00 89.56 91 THR A CA 1
ATOM 720 C C . THR A 1 91 ? 6.753 2.102 3.887 1.00 89.56 91 THR A C 1
ATOM 722 O O . THR A 1 91 ? 7.414 1.339 3.189 1.00 89.56 91 THR A O 1
ATOM 725 N N . ILE A 1 92 ? 5.639 2.689 3.446 1.00 90.25 92 ILE A N 1
ATOM 726 C CA . ILE A 1 92 ? 5.095 2.507 2.096 1.00 90.25 92 ILE A CA 1
ATOM 727 C C . ILE A 1 92 ? 6.089 2.991 1.040 1.00 90.25 92 ILE A C 1
ATOM 729 O O . ILE A 1 92 ? 6.328 2.284 0.062 1.00 90.25 92 ILE A O 1
ATOM 733 N N . LEU A 1 93 ? 6.696 4.163 1.237 1.00 89.06 93 LEU A N 1
ATOM 734 C CA . LEU A 1 93 ? 7.704 4.696 0.324 1.00 89.06 93 LEU A CA 1
ATOM 735 C C . LEU A 1 93 ? 8.952 3.811 0.282 1.00 89.06 93 LEU A C 1
ATOM 737 O O . LEU A 1 93 ? 9.440 3.539 -0.812 1.00 89.06 93 LEU A O 1
ATOM 741 N N . THR A 1 94 ? 9.425 3.320 1.429 1.00 88.31 94 THR A N 1
ATOM 742 C CA . THR A 1 94 ? 10.569 2.399 1.508 1.00 88.31 94 THR A CA 1
ATOM 743 C C . THR A 1 94 ? 10.276 1.080 0.798 1.00 88.31 94 THR A C 1
ATOM 745 O O . THR A 1 94 ? 11.088 0.619 0.003 1.00 88.31 94 THR A O 1
ATOM 748 N N . VAL A 1 95 ? 9.108 0.480 1.037 1.00 84.69 95 VAL A N 1
ATOM 749 C CA . VAL A 1 95 ? 8.700 -0.768 0.372 1.00 84.69 95 VAL A CA 1
ATOM 750 C C . VAL A 1 95 ? 8.553 -0.549 -1.133 1.00 84.69 95 VAL A C 1
ATOM 752 O O . VAL A 1 95 ? 9.041 -1.362 -1.912 1.00 84.69 95 VAL A O 1
ATOM 755 N N . SER A 1 96 ? 7.964 0.574 -1.550 1.00 84.81 96 SER A N 1
ATOM 756 C CA . SER A 1 96 ? 7.856 0.936 -2.968 1.00 84.81 96 SER A CA 1
ATOM 757 C C . SER A 1 96 ? 9.237 1.049 -3.614 1.00 84.81 96 SER A C 1
ATOM 759 O O . SER A 1 96 ? 9.449 0.466 -4.669 1.00 84.81 96 SER A O 1
ATOM 761 N N . ALA A 1 97 ? 10.195 1.699 -2.946 1.00 84.06 97 ALA A N 1
ATOM 762 C CA . ALA A 1 97 ? 11.570 1.843 -3.430 1.00 84.06 97 ALA A CA 1
ATOM 763 C C . ALA A 1 97 ? 12.342 0.515 -3.536 1.00 84.06 97 ALA A C 1
ATOM 765 O O . ALA A 1 97 ? 13.278 0.425 -4.320 1.00 84.06 97 ALA A O 1
ATOM 766 N N . LEU A 1 98 ? 11.981 -0.508 -2.753 1.00 82.69 98 LEU A N 1
ATOM 767 C CA . LEU A 1 98 ? 12.560 -1.852 -2.883 1.00 82.69 98 LEU A CA 1
ATOM 768 C C . LEU A 1 98 ? 11.973 -2.627 -4.071 1.00 82.69 98 LEU A C 1
ATOM 770 O O . LEU A 1 98 ? 12.617 -3.533 -4.596 1.00 82.69 98 LEU A O 1
ATOM 774 N N . ILE A 1 99 ? 10.739 -2.301 -4.459 1.00 77.56 99 ILE A N 1
ATOM 775 C CA . ILE A 1 99 ? 9.992 -2.981 -5.520 1.00 77.56 99 ILE A CA 1
ATOM 776 C C . ILE A 1 99 ? 10.290 -2.361 -6.890 1.00 77.56 99 ILE A C 1
ATOM 778 O O . ILE A 1 99 ? 10.413 -3.083 -7.882 1.00 77.56 99 ILE A O 1
ATOM 782 N N . THR A 1 100 ? 10.380 -1.033 -6.968 1.00 70.88 100 THR A N 1
ATOM 783 C CA . THR A 1 100 ? 10.741 -0.327 -8.199 1.00 70.88 100 THR A CA 1
ATOM 784 C C . THR A 1 100 ? 12.247 -0.139 -8.307 1.00 70.88 100 THR A C 1
ATOM 786 O O . THR A 1 100 ? 12.918 0.021 -7.291 1.00 70.88 100 THR A O 1
ATOM 789 N N . PRO A 1 101 ? 12.800 -0.072 -9.532 1.00 64.56 101 PRO A N 1
ATOM 790 C CA . PRO A 1 101 ? 14.110 0.549 -9.721 1.00 64.56 101 PRO A CA 1
ATOM 791 C C . PRO A 1 101 ? 14.122 1.970 -9.109 1.00 64.56 101 PRO A C 1
ATOM 793 O O . PRO A 1 101 ? 13.044 2.517 -8.864 1.00 64.56 101 PRO A O 1
ATOM 796 N N . PRO A 1 102 ? 15.305 2.564 -8.842 1.00 63.88 102 PRO A N 1
ATOM 797 C CA . PRO A 1 102 ? 15.465 3.845 -8.141 1.00 63.88 102 PRO A CA 1
ATOM 798 C C . PRO A 1 102 ? 14.979 5.040 -8.984 1.00 63.88 102 PRO A C 1
ATOM 800 O O . PRO A 1 102 ? 15.751 5.914 -9.370 1.00 63.88 102 PRO A O 1
ATOM 803 N N . ASP A 1 103 ? 13.687 5.063 -9.287 1.00 78.75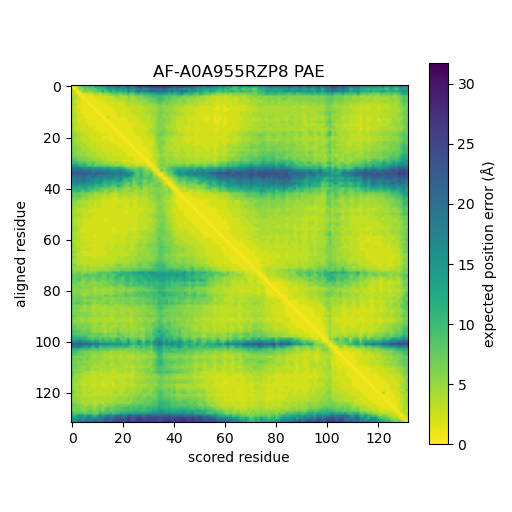 103 ASP A N 1
ATOM 804 C CA . ASP A 1 103 ? 12.975 6.104 -10.003 1.00 78.75 103 ASP A CA 1
ATOM 805 C C . ASP A 1 103 ? 11.867 6.675 -9.113 1.00 78.75 103 ASP A C 1
ATOM 807 O O . ASP A 1 103 ? 10.935 5.985 -8.696 1.00 78.75 103 ASP A O 1
ATOM 811 N N . VAL A 1 104 ? 11.966 7.975 -8.846 1.00 81.25 104 VAL A N 1
ATOM 812 C CA . VAL A 1 104 ? 11.072 8.680 -7.923 1.00 81.25 104 VAL A CA 1
ATOM 813 C C . VAL A 1 104 ? 9.649 8.761 -8.479 1.00 81.25 104 VAL A C 1
ATOM 815 O O . VAL A 1 104 ? 8.691 8.696 -7.712 1.00 81.25 104 VAL A O 1
ATOM 818 N N . ILE A 1 105 ? 9.476 8.881 -9.800 1.00 81.50 105 ILE A N 1
ATOM 819 C CA . ILE A 1 105 ? 8.153 9.088 -10.407 1.00 81.50 105 ILE A CA 1
ATOM 820 C C . ILE A 1 105 ? 7.302 7.822 -10.275 1.00 81.50 105 ILE A C 1
ATOM 822 O O . ILE A 1 105 ? 6.190 7.870 -9.744 1.00 81.50 105 ILE A O 1
ATOM 826 N N . THR A 1 106 ? 7.820 6.678 -10.714 1.00 79.81 106 THR A N 1
ATOM 827 C CA . THR A 1 106 ? 7.146 5.382 -10.588 1.00 79.81 106 THR A CA 1
ATOM 828 C C . THR A 1 106 ? 6.962 4.988 -9.131 1.00 79.81 106 THR A C 1
ATOM 830 O O . THR A 1 106 ? 5.881 4.513 -8.780 1.00 79.81 106 THR A O 1
ATOM 833 N N . GLN A 1 107 ? 7.935 5.269 -8.258 1.00 86.38 107 GLN A N 1
ATOM 834 C CA . GLN A 1 107 ? 7.776 5.069 -6.818 1.00 86.38 107 GLN A CA 1
ATOM 835 C C . GLN A 1 107 ? 6.587 5.868 -6.262 1.00 86.38 107 GLN A C 1
ATOM 837 O O . GLN A 1 107 ? 5.776 5.317 -5.517 1.00 86.38 107 GLN A O 1
ATOM 842 N N . LEU A 1 108 ? 6.439 7.143 -6.637 1.00 86.56 108 LEU A N 1
ATOM 843 C CA . LEU A 1 108 ? 5.319 7.975 -6.191 1.00 86.56 108 LEU A CA 1
ATOM 844 C C . LEU A 1 108 ? 3.978 7.460 -6.727 1.00 86.56 108 LEU A C 1
ATOM 846 O O . LEU A 1 108 ? 3.026 7.339 -5.949 1.00 86.56 108 LEU A O 1
ATOM 850 N N . ILE A 1 109 ? 3.920 7.080 -8.008 1.00 82.62 109 ILE A N 1
ATOM 851 C CA . ILE A 1 109 ? 2.718 6.512 -8.641 1.00 82.62 109 ILE A CA 1
ATOM 852 C C . ILE A 1 109 ? 2.274 5.235 -7.919 1.00 82.62 109 ILE A C 1
ATOM 854 O O . ILE A 1 109 ? 1.078 5.053 -7.697 1.00 82.62 109 ILE A O 1
ATOM 858 N N . LEU A 1 110 ? 3.212 4.374 -7.513 1.00 82.50 110 LEU A N 1
ATOM 859 C CA . LEU A 1 110 ? 2.899 3.149 -6.770 1.00 82.50 110 LEU A CA 1
ATOM 860 C C . LEU A 1 110 ? 2.620 3.382 -5.286 1.00 82.50 110 LEU A C 1
ATOM 862 O O . LEU A 1 110 ? 1.816 2.660 -4.699 1.00 82.50 110 LEU A O 1
ATOM 866 N N . SER A 1 111 ? 3.229 4.393 -4.669 1.00 87.31 111 SER A N 1
ATOM 867 C CA . SER A 1 111 ? 2.967 4.723 -3.266 1.00 87.31 111 SER A CA 1
ATOM 868 C C . SER A 1 111 ? 1.544 5.237 -3.044 1.00 87.31 111 SER A C 1
ATOM 870 O O . SER A 1 111 ? 0.947 4.989 -1.999 1.00 87.31 111 SER A O 1
ATOM 872 N N . PHE A 1 112 ? 0.962 5.901 -4.043 1.00 89.06 112 PHE A N 1
ATOM 873 C CA . PHE A 1 112 ? -0.383 6.460 -3.959 1.00 89.06 112 PHE A CA 1
ATOM 874 C C . PHE A 1 112 ? -1.476 5.411 -3.654 1.00 89.06 112 PHE A C 1
ATOM 876 O O . PHE A 1 112 ? -2.176 5.567 -2.649 1.00 89.06 112 PHE A O 1
ATOM 883 N N . PRO A 1 113 ? -1.624 4.310 -4.423 1.00 86.25 113 PRO A N 1
ATOM 884 C CA . PRO A 1 113 ? -2.608 3.271 -4.116 1.00 86.25 113 PRO A CA 1
ATOM 885 C C . PRO A 1 113 ? -2.343 2.573 -2.773 1.00 86.25 113 PRO A C 1
ATOM 887 O O . PRO A 1 113 ? -3.290 2.206 -2.080 1.00 86.25 113 PRO A O 1
ATOM 890 N N . LEU A 1 114 ? -1.078 2.442 -2.363 1.00 89.69 114 LEU A N 1
ATOM 891 C CA . LEU A 1 114 ? -0.700 1.877 -1.062 1.00 89.69 114 LEU A CA 1
ATOM 892 C C . LEU A 1 114 ? -1.180 2.746 0.107 1.00 89.69 114 LEU A C 1
ATOM 894 O O . LEU A 1 114 ? -1.712 2.232 1.092 1.00 89.69 114 LEU A O 1
ATOM 898 N N . ILE A 1 115 ? -1.032 4.067 -0.012 1.00 92.12 115 ILE A N 1
ATOM 899 C CA . ILE A 1 115 ? -1.520 5.024 0.989 1.00 92.12 115 ILE A CA 1
ATOM 900 C C . ILE A 1 115 ? -3.048 4.962 1.073 1.00 92.12 115 ILE A C 1
ATOM 902 O O . ILE A 1 115 ? -3.599 4.925 2.173 1.00 92.12 115 ILE A O 1
ATOM 906 N N . ILE A 1 116 ? -3.739 4.883 -0.069 1.00 91.81 116 ILE A N 1
ATOM 907 C CA . ILE A 1 116 ? -5.201 4.726 -0.098 1.00 91.81 116 ILE A CA 1
ATOM 908 C C . ILE A 1 116 ? -5.624 3.449 0.633 1.00 91.81 116 ILE A C 1
ATOM 910 O O . ILE A 1 116 ? -6.530 3.500 1.463 1.00 91.81 116 ILE A O 1
ATOM 914 N N . LEU A 1 117 ? -4.962 2.318 0.376 1.00 90.75 117 LEU A N 1
ATOM 915 C CA . LEU A 1 117 ? -5.253 1.056 1.066 1.00 90.75 117 LEU A CA 1
ATOM 916 C C . LEU A 1 117 ? -5.078 1.172 2.580 1.00 90.75 117 LEU A C 1
ATOM 918 O O . LEU A 1 117 ? -5.920 0.681 3.336 1.00 90.75 117 LEU A O 1
ATOM 922 N N . TYR A 1 118 ? -4.020 1.846 3.029 1.00 92.12 118 TYR A N 1
ATOM 923 C CA . TYR A 1 118 ? -3.797 2.093 4.450 1.00 92.12 118 TYR A CA 1
ATOM 924 C C . TYR A 1 118 ? -4.951 2.891 5.075 1.00 92.12 118 TYR A C 1
ATOM 926 O O . TYR A 1 118 ? -5.468 2.518 6.132 1.00 92.12 118 TYR A O 1
ATOM 934 N N . GLU A 1 119 ? -5.426 3.934 4.392 1.00 92.31 119 GLU A N 1
ATOM 935 C CA . GLU A 1 119 ? -6.558 4.733 4.866 1.00 92.31 119 GLU A CA 1
ATOM 936 C C . GLU A 1 119 ? -7.884 3.981 4.860 1.00 92.31 119 GLU A C 1
ATOM 938 O O . GLU A 1 119 ? -8.640 4.059 5.833 1.00 92.31 119 GLU A O 1
ATOM 943 N N . VAL A 1 120 ? -8.143 3.191 3.817 1.00 91.56 120 VAL A N 1
ATOM 944 C CA . VAL A 1 120 ? -9.297 2.284 3.771 1.00 91.56 120 VAL A CA 1
ATOM 945 C C . VAL A 1 120 ? -9.258 1.321 4.960 1.00 91.56 120 VAL A C 1
ATOM 947 O O . VAL A 1 120 ? -10.283 1.109 5.611 1.00 91.56 120 VAL A O 1
ATOM 950 N N . GLY A 1 121 ? -8.079 0.802 5.307 1.00 89.25 121 GLY A N 1
ATOM 951 C CA . GLY A 1 121 ? -7.880 -0.031 6.489 1.00 89.25 121 GLY A CA 1
ATOM 952 C C . GLY A 1 121 ? -8.212 0.684 7.800 1.00 89.25 121 GLY A C 1
ATOM 953 O O . GLY A 1 121 ? -8.968 0.149 8.611 1.00 89.25 121 GLY A O 1
ATOM 954 N N . ILE A 1 122 ? -7.733 1.918 7.996 1.00 91.00 122 ILE A N 1
ATOM 955 C CA . ILE A 1 122 ? -8.070 2.720 9.186 1.00 91.00 122 ILE A CA 1
ATOM 956 C C . ILE A 1 122 ? -9.581 2.971 9.268 1.00 91.00 122 ILE A C 1
ATOM 958 O O . ILE A 1 122 ? -10.179 2.826 10.341 1.00 91.00 122 ILE A O 1
ATOM 962 N N . MET A 1 123 ? -10.213 3.340 8.151 1.00 90.12 123 MET A N 1
ATOM 963 C CA . MET A 1 123 ? -11.655 3.584 8.086 1.00 90.12 123 MET A CA 1
ATOM 964 C C . MET A 1 123 ? -12.455 2.325 8.433 1.00 90.12 123 MET A C 1
ATOM 966 O O . MET A 1 123 ? -13.389 2.396 9.238 1.00 90.12 123 MET A O 1
ATOM 970 N N . ALA A 1 124 ? -12.063 1.173 7.889 1.00 88.25 124 ALA A N 1
ATOM 971 C CA . ALA A 1 124 ? -12.692 -0.108 8.180 1.00 88.25 124 ALA A CA 1
ATOM 972 C C . ALA A 1 124 ? -12.526 -0.506 9.659 1.00 88.25 124 ALA A C 1
ATOM 974 O O . ALA A 1 124 ? -13.501 -0.909 10.305 1.00 88.25 124 ALA A O 1
ATOM 975 N N . SER A 1 125 ? -11.338 -0.303 10.241 1.00 88.38 125 SER A N 1
ATOM 976 C CA . SER A 1 125 ? -11.096 -0.504 11.676 1.00 88.38 125 SER A CA 1
ATOM 977 C C . SER A 1 125 ? -11.959 0.415 12.548 1.00 88.38 125 SER A C 1
ATOM 979 O O . SER A 1 125 ? -12.532 -0.038 13.543 1.00 88.38 125 SER A O 1
ATOM 981 N N . LYS A 1 126 ? -12.119 1.691 12.170 1.00 87.69 126 LYS A N 1
ATOM 982 C CA . LYS A 1 126 ? -12.974 2.656 12.886 1.00 87.69 126 LYS A CA 1
ATOM 983 C C . LYS A 1 126 ? -14.451 2.260 12.837 1.00 87.69 126 LYS A C 1
ATOM 985 O O . LYS A 1 126 ? -15.130 2.308 13.864 1.00 87.69 126 LYS A O 1
ATOM 990 N N . ALA A 1 127 ? -14.941 1.841 11.671 1.00 85.81 127 ALA A N 1
ATOM 991 C CA . ALA A 1 127 ? -16.310 1.356 11.507 1.00 85.81 127 ALA A CA 1
ATOM 992 C C . ALA A 1 127 ? -16.584 0.119 12.377 1.00 85.81 127 ALA A C 1
ATOM 994 O O . ALA A 1 127 ? -17.660 0.003 12.965 1.00 85.81 127 ALA A O 1
ATOM 995 N N . MET A 1 128 ? -15.599 -0.774 12.513 1.00 82.75 128 MET A N 1
ATOM 996 C CA . MET A 1 128 ? -15.722 -1.953 13.365 1.00 82.75 128 MET A CA 1
ATOM 997 C C . MET A 1 128 ? -15.713 -1.607 14.860 1.00 82.75 128 MET A C 1
ATOM 999 O O . MET A 1 128 ? -16.482 -2.198 15.614 1.00 82.75 128 MET A O 1
ATOM 1003 N N . GLN A 1 129 ? -14.893 -0.642 15.290 1.00 80.62 129 GLN A N 1
ATOM 1004 C CA . GLN A 1 129 ? -14.827 -0.233 16.696 1.00 80.62 129 GLN A CA 1
ATOM 1005 C C . GLN A 1 129 ? -16.112 0.469 17.162 1.00 80.62 129 GLN A C 1
ATOM 1007 O O . GLN A 1 129 ? -16.540 0.242 18.283 1.00 80.62 129 GLN A O 1
ATOM 1012 N N . LYS A 1 130 ? -16.766 1.263 16.299 1.00 71.31 130 LYS A N 1
ATOM 1013 C CA . LYS A 1 130 ? -18.040 1.945 16.612 1.00 71.31 130 LYS A CA 1
ATOM 1014 C C . LYS A 1 130 ? -19.223 0.978 16.797 1.00 71.31 130 LYS A C 1
ATOM 1016 O O . LYS A 1 130 ? -20.262 1.368 17.314 1.00 71.31 130 LYS A O 1
ATOM 1021 N N . LYS A 1 131 ? -19.089 -0.260 16.314 1.00 59.19 131 LYS A N 1
ATOM 1022 C CA . LYS A 1 131 ? -20.120 -1.304 16.399 1.00 59.19 131 LYS A CA 1
ATOM 1023 C C . LYS A 1 131 ? -20.021 -2.140 17.684 1.00 59.19 131 LYS A C 1
ATOM 1025 O O . LYS A 1 131 ? -20.819 -3.059 17.852 1.00 59.19 131 LYS A O 1
ATOM 1030 N N . LYS A 1 132 ? -19.016 -1.866 18.517 1.00 51.38 132 LYS A N 1
ATOM 1031 C CA . LYS A 1 132 ? -18.743 -2.504 19.805 1.00 51.38 132 LYS A CA 1
ATOM 1032 C C . LYS A 1 132 ? -19.123 -1.537 20.919 1.00 51.38 132 LYS A C 1
ATOM 1034 O O . LYS A 1 132 ? -19.617 -2.040 21.945 1.00 51.38 132 LYS A O 1
#

Solvent-accessible surface area (backbone atoms only — not comparable to full-atom values): 7159 Å² total; per-residue (Å²): 122,64,65,70,54,46,54,52,39,24,51,51,18,28,49,45,24,62,75,48,50,51,56,51,53,50,52,52,62,55,66,68,49,48,103,87,39,78,83,85,82,48,71,68,60,51,51,52,49,53,53,51,41,30,53,52,34,17,58,56,42,38,48,29,59,52,45,30,51,36,34,74,77,64,80,40,48,47,68,58,55,61,72,39,45,71,58,52,52,50,52,43,46,53,54,30,49,72,72,40,71,99,42,70,66,64,29,50,64,58,30,50,61,53,53,50,43,53,49,52,11,41,52,53,23,43,58,55,58,77,75,107

Mean predicted aligned error: 5.89 Å

pLDDT: mean 85.54, std 8.35, range [51.38, 95.06]

Foldseek 3Di:
DLVVVLVVLLVVQLVCLVPPLLVVQVVVVCVPDDPVDDDDDDPVNSVVLSVVSSVVSSVLSCLLVVLLVCLVVPNDALVRLVVCLVVQLVVLLVVLPVSDPNDPVSSVVNSVVSSVSSVSSSVSNVVVVVVD

Secondary structure (DSSP, 8-state):
-HHHHHHHHHHHHHHHIIIIIHHHHHHHHHHT-BTTB-----HHHHHHHHHHHHHHHHHHHTHHHHHHHHHHTTS--HHHHHHTHHHHHHHHHHHHHHHS-S-HHHHHHHHHHHHHHHHHHHHHHHHHHTT-

Nearest PDB structures (foldseek):
  4htt-assembly2_B  TM=8.580E-01  e=2.220E-06  Aquifex aeoli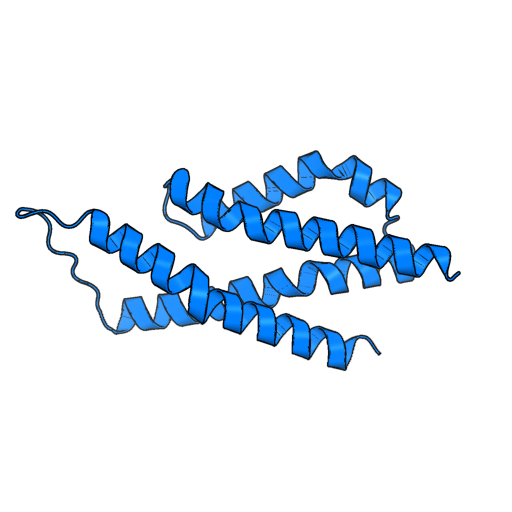cus VF5
  4hts-assembly1_A  TM=8.433E-01  e=6.300E-06  Aquifex aeolicus VF5

Radius of gyration: 17.3 Å; Cα contacts (8 Å, |Δi|>4): 102; chains: 1; bounding box: 41×25×52 Å